Protein AF-A0A535GM26-F1 (afdb_monomer)

Sequence (53 aa):
GPFWGQNIVAYGPGDSRLDHTPQEHIRVAEYMHAIDVLELVLGELALQGET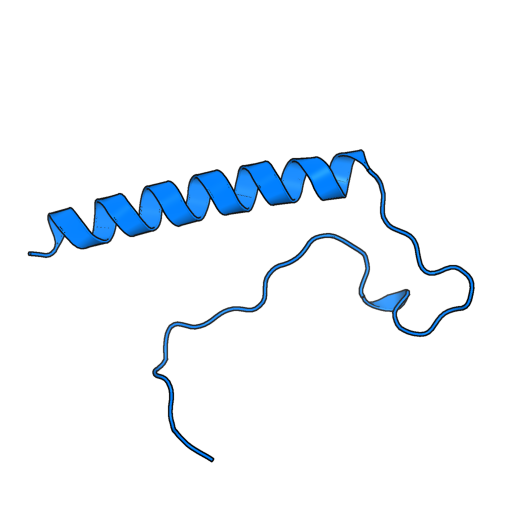TQ

Secondary structure (DSSP, 8-state):
-----S-------S-GGGTT-TT----HHHHHHHHHHHHHHHHHHHHHHHHT-

Solvent-accessible surface area (backbone atoms only — not comparable to full-atom values): 3577 Å² total; per-residue (Å²): 132,89,86,89,75,84,92,76,84,90,86,77,63,68,59,77,87,36,63,97,43,100,78,57,72,67,58,68,70,48,53,54,49,42,49,56,50,51,53,50,54,53,53,51,52,54,54,54,60,61,74,77,103

Mean predicted aligned error: 5.07 Å

pLDDT: mean 91.85, std 11.9, range [45.94, 98.81]

Radius of gyration: 15.66 Å; Cα contacts (8 Å, |Δi|>4): 16; chains: 1; bounding box: 39×15×36 Å

Structure (mmCIF, N/CA/C/O backbone):
data_AF-A0A535GM26-F1
#
_entry.id   AF-A0A535GM26-F1
#
loop_
_atom_site.group_PDB
_atom_site.id
_atom_site.type_symbol
_atom_site.label_atom_id
_atom_site.label_alt_id
_atom_site.label_comp_id
_atom_site.label_asym_id
_atom_site.label_entity_id
_atom_site.label_seq_id
_atom_site.pdbx_PDB_ins_code
_atom_site.Cartn_x
_atom_site.Cartn_y
_atom_site.Cartn_z
_atom_site.occupancy
_atom_site.B_iso_or_equiv
_atom_site.auth_seq_id
_atom_site.auth_comp_id
_atom_site.auth_asym_id
_atom_site.auth_atom_id
_atom_site.pdbx_PDB_model_num
ATOM 1 N N . GLY A 1 1 ? 9.836 -1.879 22.668 1.00 69.62 1 GLY A N 1
ATOM 2 C CA . GLY A 1 1 ? 9.210 -0.685 22.067 1.00 69.62 1 GLY A CA 1
ATOM 3 C C . GLY A 1 1 ? 7.807 -0.511 22.623 1.00 69.62 1 GLY A C 1
ATOM 4 O O . GLY A 1 1 ? 7.350 -1.431 23.295 1.00 69.62 1 GLY A O 1
ATOM 5 N N . PRO A 1 2 ? 7.150 0.638 22.399 1.00 83.81 2 PRO A N 1
ATOM 6 C CA . PRO A 1 2 ? 5.774 0.875 22.846 1.00 83.81 2 PRO A CA 1
ATOM 7 C C . PRO A 1 2 ? 4.767 -0.080 22.185 1.00 83.81 2 PRO A C 1
ATOM 9 O O . PRO A 1 2 ? 4.991 -0.552 21.070 1.00 83.81 2 PRO A O 1
ATOM 12 N N . PHE A 1 3 ? 3.674 -0.365 22.897 1.00 82.75 3 PHE A N 1
ATOM 13 C CA . PHE A 1 3 ? 2.545 -1.168 22.425 1.00 82.75 3 PHE A CA 1
ATOM 14 C C . PHE A 1 3 ? 1.442 -0.239 21.901 1.00 82.75 3 PHE A C 1
ATOM 16 O O . PHE A 1 3 ? 0.967 0.617 22.643 1.00 82.75 3 PHE A O 1
ATOM 23 N N . TRP A 1 4 ? 1.047 -0.410 20.637 1.00 83.88 4 TRP A N 1
ATOM 24 C CA . TRP A 1 4 ? 0.140 0.498 19.914 1.00 83.88 4 TRP A CA 1
ATOM 25 C C . TRP A 1 4 ? -1.276 -0.068 19.704 1.00 83.88 4 TRP A C 1
ATOM 27 O O . TRP A 1 4 ? -2.053 0.485 18.934 1.00 83.88 4 TRP A O 1
ATOM 37 N N . GLY A 1 5 ? -1.626 -1.157 20.396 1.00 85.00 5 GLY A N 1
ATOM 38 C CA . GLY A 1 5 ? -2.906 -1.851 20.232 1.00 85.00 5 GLY A CA 1
ATOM 39 C C . GLY A 1 5 ? -2.831 -3.050 19.282 1.00 85.00 5 GLY A C 1
ATOM 40 O O . GLY A 1 5 ? -1.782 -3.353 18.720 1.00 85.00 5 GLY A O 1
ATOM 41 N N . GLN A 1 6 ? -3.950 -3.772 19.160 1.00 83.81 6 GLN A N 1
ATOM 42 C CA . GLN A 1 6 ? -4.039 -5.032 18.402 1.00 83.81 6 GLN A CA 1
ATOM 43 C C . GLN A 1 6 ? -4.551 -4.856 16.964 1.00 83.81 6 GLN A C 1
ATOM 45 O O . GLN A 1 6 ? -4.251 -5.684 16.110 1.00 83.81 6 GLN A O 1
ATOM 50 N N . ASN A 1 7 ? -5.296 -3.782 16.684 1.00 88.00 7 ASN A N 1
ATOM 51 C CA . ASN A 1 7 ? -6.018 -3.604 15.422 1.00 88.00 7 ASN A CA 1
ATOM 52 C C . ASN A 1 7 ? -5.235 -2.698 14.469 1.00 88.00 7 ASN A C 1
ATOM 54 O O . ASN A 1 7 ? -5.572 -1.531 14.285 1.00 88.00 7 ASN A O 1
ATOM 58 N N . ILE A 1 8 ? -4.165 -3.237 13.892 1.00 91.00 8 ILE A N 1
ATOM 59 C CA . ILE A 1 8 ? -3.333 -2.544 12.908 1.00 91.00 8 ILE A CA 1
ATOM 60 C C . ILE A 1 8 ? -3.015 -3.481 11.748 1.00 91.00 8 ILE A C 1
ATOM 62 O O . ILE A 1 8 ? -2.762 -4.669 11.945 1.00 91.00 8 ILE A O 1
ATOM 66 N N . VAL A 1 9 ? -3.026 -2.936 10.535 1.00 94.75 9 VAL A N 1
ATOM 67 C CA . VAL A 1 9 ? -2.721 -3.668 9.305 1.00 94.75 9 VAL A CA 1
ATOM 68 C C . VAL A 1 9 ? -1.786 -2.851 8.422 1.00 94.75 9 VAL A C 1
ATOM 70 O O . VAL A 1 9 ? -1.780 -1.622 8.479 1.00 94.75 9 VAL A O 1
ATOM 73 N N . ALA A 1 10 ? -1.008 -3.545 7.594 1.00 95.56 10 ALA A N 1
ATOM 74 C CA . ALA A 1 10 ? -0.317 -2.951 6.459 1.00 95.56 10 ALA A CA 1
ATOM 75 C C . ALA A 1 10 ? -1.117 -3.267 5.191 1.00 95.56 10 ALA A C 1
ATOM 77 O O . ALA A 1 10 ? -1.486 -4.419 4.964 1.00 95.56 10 ALA A O 1
ATOM 78 N N . TYR A 1 11 ? -1.385 -2.247 4.382 1.00 97.44 11 TYR A N 1
ATOM 79 C CA . TYR A 1 11 ? -2.089 -2.376 3.113 1.00 97.44 11 TYR A CA 1
ATOM 80 C C . TYR A 1 11 ? -1.489 -1.405 2.097 1.00 97.44 11 TYR A C 1
ATOM 82 O O . TYR A 1 11 ? -1.240 -0.243 2.416 1.00 97.44 11 TYR A O 1
ATOM 90 N N . GLY A 1 12 ? -1.275 -1.887 0.878 1.00 97.38 12 GLY A N 1
ATOM 91 C CA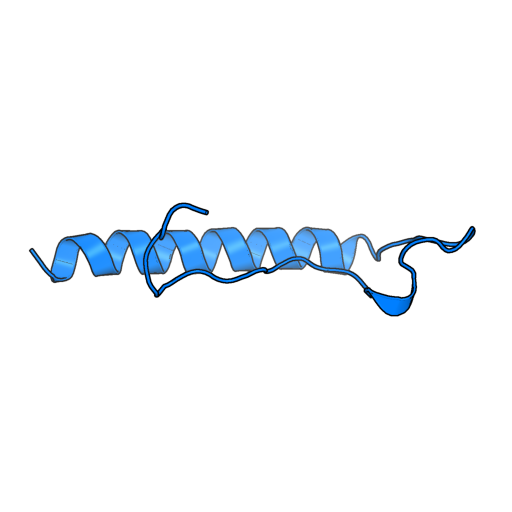 . GLY A 1 12 ? -0.823 -1.095 -0.256 1.00 97.38 12 GLY A CA 1
ATOM 92 C C . GLY A 1 12 ? -0.855 -1.935 -1.534 1.00 97.38 12 GLY A C 1
ATOM 93 O O . GLY A 1 12 ? -0.722 -3.158 -1.449 1.00 97.38 12 GLY A O 1
ATOM 94 N N . PRO A 1 13 ? -1.071 -1.312 -2.703 1.00 98.06 13 PRO A N 1
ATOM 95 C CA . PRO A 1 13 ? -0.992 -2.002 -3.985 1.00 98.06 13 PRO A CA 1
ATOM 96 C C . PRO A 1 13 ? 0.465 -2.265 -4.375 1.00 98.06 13 PRO A C 1
ATOM 98 O O . PRO A 1 13 ? 1.383 -1.643 -3.837 1.00 98.06 13 PRO A O 1
ATOM 101 N N . GLY A 1 14 ? 0.668 -3.104 -5.384 1.00 97.38 14 GLY A N 1
ATOM 102 C CA . GLY A 1 14 ? 1.985 -3.442 -5.899 1.00 97.38 14 GLY A CA 1
ATOM 103 C C . GLY A 1 14 ? 2.435 -4.843 -5.505 1.00 97.38 14 GLY A C 1
ATOM 104 O O . GLY A 1 14 ? 1.854 -5.524 -4.660 1.00 97.38 14 GLY A O 1
ATOM 105 N N . ASP A 1 15 ? 3.500 -5.277 -6.164 1.00 98.06 15 ASP A N 1
ATOM 106 C CA . ASP A 1 15 ? 4.111 -6.579 -5.948 1.00 98.06 15 ASP A CA 1
ATOM 107 C C . ASP A 1 15 ? 5.389 -6.413 -5.129 1.00 98.06 15 ASP A C 1
ATOM 109 O O . ASP A 1 15 ? 6.417 -6.002 -5.665 1.00 98.06 15 ASP A O 1
ATOM 113 N N . SER A 1 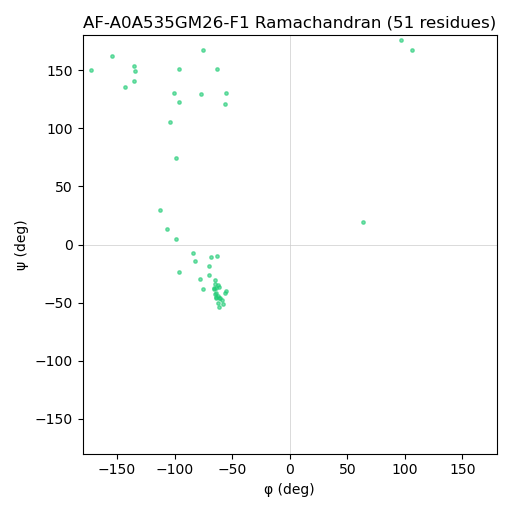16 ? 5.347 -6.778 -3.846 1.00 97.06 16 SER A N 1
ATOM 114 C CA . SER A 1 16 ? 6.493 -6.634 -2.936 1.00 97.06 16 SER A CA 1
ATOM 115 C C . SER A 1 16 ? 7.707 -7.483 -3.338 1.00 97.06 16 SER A C 1
ATOM 117 O O . SER A 1 16 ? 8.793 -7.352 -2.783 1.00 97.06 16 SER A O 1
ATOM 119 N N . ARG A 1 17 ? 7.566 -8.397 -4.307 1.00 98.12 17 ARG A N 1
ATOM 120 C CA . ARG A 1 17 ? 8.716 -9.115 -4.883 1.00 98.12 17 ARG A CA 1
ATOM 121 C C . ARG A 1 17 ? 9.602 -8.204 -5.732 1.00 98.12 17 ARG A C 1
ATOM 123 O O . ARG A 1 17 ? 10.733 -8.583 -6.027 1.00 98.12 17 ARG A O 1
ATOM 130 N N . LEU A 1 18 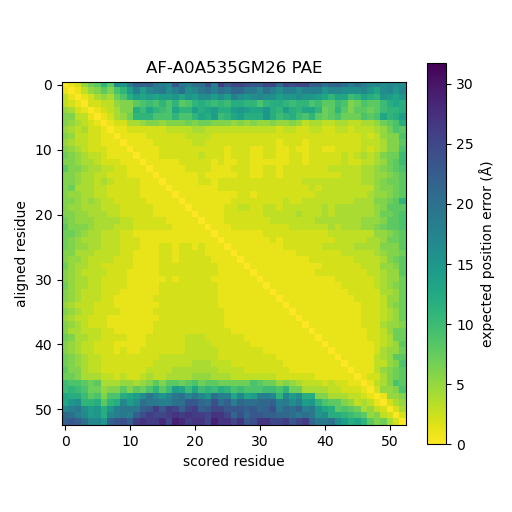? 9.078 -7.056 -6.163 1.00 98.31 18 LEU A N 1
ATOM 131 C CA . LEU A 1 18 ? 9.823 -6.042 -6.902 1.00 98.31 18 LEU A CA 1
ATOM 132 C C . LEU A 1 18 ? 10.608 -5.103 -5.983 1.00 98.31 18 LEU A C 1
ATOM 134 O O . LEU A 1 18 ? 11.419 -4.325 -6.492 1.00 98.31 18 LEU A O 1
ATOM 138 N N . ASP A 1 19 ? 10.416 -5.205 -4.667 1.00 97.94 19 ASP A N 1
ATOM 139 C CA . ASP A 1 19 ? 11.126 -4.394 -3.687 1.00 97.94 19 ASP A CA 1
ATOM 140 C C . ASP A 1 19 ? 12.640 -4.542 -3.876 1.00 97.94 19 ASP A C 1
ATOM 142 O O . ASP A 1 19 ? 13.181 -5.649 -3.973 1.00 97.94 19 ASP A O 1
ATOM 146 N N . HIS A 1 20 ? 13.334 -3.404 -3.928 1.00 97.44 20 HIS A N 1
ATOM 147 C CA . HIS A 1 20 ? 14.786 -3.325 -4.124 1.00 97.44 20 HIS A CA 1
ATOM 148 C C . HIS A 1 20 ? 15.293 -3.866 -5.471 1.00 97.44 20 HIS A C 1
ATOM 150 O O . HIS A 1 20 ? 16.488 -4.148 -5.617 1.00 97.44 20 HIS A O 1
ATOM 156 N N . THR A 1 21 ? 14.422 -3.980 -6.476 1.00 98.25 21 THR A N 1
ATOM 157 C CA . THR A 1 21 ? 14.831 -4.346 -7.836 1.00 98.25 21 THR A CA 1
ATOM 158 C C . THR A 1 21 ? 15.033 -3.107 -8.721 1.00 98.25 21 THR A C 1
ATOM 160 O O . THR A 1 21 ? 14.352 -2.099 -8.548 1.00 98.25 21 THR A O 1
ATOM 163 N N . PRO A 1 22 ? 15.920 -3.144 -9.736 1.00 98.44 22 PRO A N 1
ATOM 164 C CA . PRO A 1 22 ? 16.085 -2.019 -10.666 1.00 98.44 22 PRO A CA 1
ATOM 165 C C . PRO A 1 22 ? 14.881 -1.780 -11.593 1.00 98.44 22 PRO A C 1
ATOM 167 O O . PRO A 1 22 ? 14.847 -0.779 -12.305 1.00 98.44 22 PRO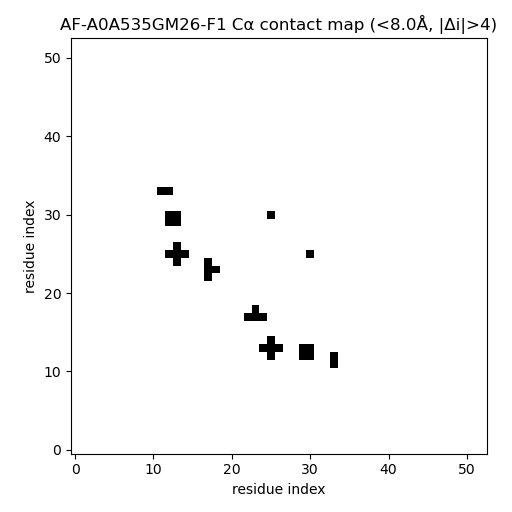 A O 1
ATOM 170 N N . GLN A 1 23 ? 13.928 -2.715 -11.633 1.00 98.25 23 GLN A N 1
ATOM 171 C CA . GLN A 1 23 ? 12.691 -2.635 -12.412 1.00 98.25 23 GLN A CA 1
ATOM 172 C C . GLN A 1 23 ? 11.470 -2.525 -11.493 1.00 98.25 23 GLN A C 1
ATOM 174 O O . GLN A 1 23 ? 10.395 -2.996 -11.853 1.00 98.25 23 GLN A O 1
ATOM 179 N N . GLU A 1 24 ? 11.619 -1.929 -10.312 1.00 98.44 24 GLU A N 1
ATOM 180 C CA . GLU A 1 24 ? 10.494 -1.641 -9.429 1.00 98.44 24 GLU A CA 1
ATOM 181 C C . GLU A 1 24 ? 9.452 -0.789 -10.167 1.00 98.44 24 GLU A C 1
ATOM 183 O O . GLU A 1 24 ? 9.749 0.279 -10.710 1.00 98.44 24 GLU A O 1
ATOM 188 N N . HIS A 1 25 ? 8.230 -1.308 -10.261 1.00 98.25 25 HIS A N 1
ATOM 189 C CA . HIS A 1 25 ? 7.118 -0.633 -10.912 1.00 98.25 25 HIS A CA 1
ATOM 190 C C . HIS A 1 25 ? 5.791 -1.122 -10.343 1.00 98.25 25 HIS A C 1
ATOM 192 O O . HIS A 1 25 ? 5.684 -2.198 -9.761 1.00 98.25 25 HIS A O 1
ATOM 198 N N . ILE A 1 26 ? 4.752 -0.333 -10.581 1.00 98.44 26 ILE A N 1
ATOM 199 C CA . ILE A 1 26 ? 3.376 -0.649 -10.226 1.00 98.44 26 ILE A CA 1
ATOM 200 C C . ILE A 1 26 ? 2.473 -0.326 -11.411 1.00 98.44 26 ILE A C 1
ATOM 202 O O . ILE A 1 26 ? 2.745 0.588 -12.196 1.00 98.44 26 ILE A O 1
ATOM 206 N N . ARG A 1 27 ? 1.376 -1.070 -11.568 1.00 98.44 27 ARG A N 1
ATOM 207 C CA . ARG A 1 27 ? 0.373 -0.746 -12.586 1.00 98.44 27 ARG A CA 1
ATOM 208 C C . ARG A 1 27 ? -0.476 0.427 -12.111 1.00 98.44 27 ARG A C 1
ATOM 210 O O . ARG A 1 27 ? -1.059 0.368 -11.036 1.00 98.44 27 ARG A O 1
ATOM 217 N N . VAL A 1 28 ? -0.638 1.450 -12.951 1.00 98.56 28 VAL A N 1
ATOM 218 C CA . VAL A 1 28 ? -1.455 2.636 -12.620 1.00 98.56 28 VAL A CA 1
ATOM 219 C C . VAL A 1 28 ? -2.888 2.259 -12.233 1.00 98.56 28 VAL A C 1
ATOM 221 O O . VAL A 1 28 ? -3.424 2.801 -11.277 1.00 98.56 28 VAL A O 1
ATOM 224 N N . ALA A 1 29 ? -3.496 1.288 -12.918 1.00 98.56 29 ALA A N 1
ATOM 225 C CA . ALA A 1 29 ? -4.836 0.814 -12.568 1.00 98.56 29 ALA A CA 1
ATOM 226 C C . ALA A 1 29 ? -4.904 0.202 -11.156 1.00 98.56 29 ALA A C 1
ATOM 228 O O . ALA A 1 29 ? -5.904 0.354 -10.468 1.00 98.56 29 ALA A O 1
ATOM 229 N N . GLU A 1 30 ? -3.837 -0.466 -10.715 1.00 98.44 30 GLU A N 1
ATOM 230 C CA . GLU A 1 30 ? -3.746 -1.071 -9.384 1.00 98.44 30 GLU A CA 1
ATOM 231 C C . GLU A 1 30 ? -3.517 -0.015 -8.300 1.00 98.44 30 GLU A C 1
ATOM 233 O O . GLU A 1 30 ? -4.127 -0.078 -7.238 1.00 98.44 30 GLU A O 1
ATOM 238 N N . TYR A 1 31 ? -2.706 1.000 -8.611 1.00 98.44 31 TYR A N 1
ATOM 239 C CA . TYR A 1 31 ? -2.546 2.180 -7.769 1.00 98.44 31 TYR A CA 1
ATOM 240 C C . TYR A 1 31 ? -3.886 2.893 -7.536 1.00 98.44 31 TYR A C 1
ATOM 242 O O . TYR A 1 31 ? -4.263 3.113 -6.389 1.00 98.44 31 TYR A O 1
ATOM 250 N N . MET A 1 32 ? -4.628 3.188 -8.610 1.00 98.81 32 MET A N 1
ATOM 251 C CA . MET A 1 32 ? -5.939 3.841 -8.509 1.00 98.81 32 MET A CA 1
ATOM 252 C C . MET A 1 32 ? -6.937 2.983 -7.731 1.00 98.81 32 MET A C 1
ATOM 254 O O 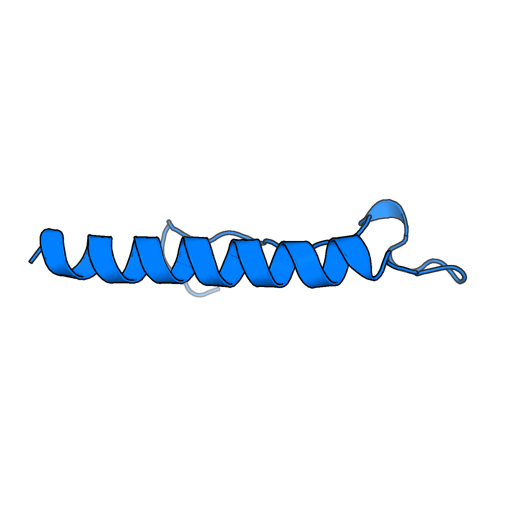. MET A 1 32 ? -7.603 3.482 -6.834 1.00 98.81 32 MET A O 1
ATOM 258 N N . HIS A 1 33 ? -6.982 1.678 -8.007 1.00 98.62 33 HIS A N 1
ATOM 259 C CA . HIS A 1 33 ? -7.896 0.783 -7.307 1.00 98.62 33 HIS A CA 1
ATOM 260 C C . HIS A 1 33 ? -7.630 0.717 -5.797 1.00 98.62 33 HIS A C 1
ATOM 262 O O . HIS A 1 33 ? -8.566 0.642 -5.005 1.00 98.62 33 HIS A O 1
ATOM 268 N N . ALA A 1 34 ? -6.369 0.764 -5.362 1.00 98.69 34 ALA A N 1
ATOM 269 C CA . ALA A 1 34 ? -6.082 0.766 -3.933 1.00 98.69 34 ALA A CA 1
ATOM 270 C C . ALA A 1 34 ? -6.487 2.059 -3.222 1.00 98.69 34 ALA A C 1
ATOM 272 O O . ALA A 1 34 ? -6.771 1.994 -2.025 1.00 98.69 34 ALA A O 1
ATOM 273 N N . ILE A 1 35 ? -6.543 3.191 -3.933 1.00 98.69 35 ILE A N 1
ATOM 274 C CA . ILE A 1 35 ? -7.149 4.418 -3.402 1.00 98.69 35 ILE A CA 1
ATOM 275 C C . ILE A 1 35 ? -8.633 4.156 -3.134 1.00 98.69 35 ILE A C 1
ATOM 277 O O . ILE A 1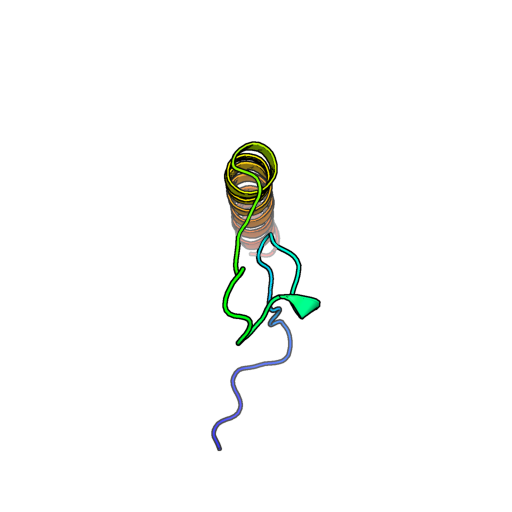 35 ? -9.062 4.344 -2.000 1.00 98.69 35 ILE A O 1
ATOM 281 N N . ASP A 1 36 ? -9.370 3.613 -4.111 1.00 98.81 36 ASP A N 1
ATOM 282 C CA . ASP A 1 36 ? -10.797 3.288 -3.948 1.00 98.81 36 ASP A CA 1
ATOM 283 C C . ASP A 1 36 ? -11.037 2.346 -2.750 1.00 98.81 36 ASP A C 1
ATOM 285 O O . ASP A 1 36 ? -11.971 2.534 -1.970 1.00 98.81 36 ASP A O 1
ATOM 289 N N . VAL A 1 37 ? -10.174 1.337 -2.570 1.00 98.69 37 VAL A N 1
ATOM 290 C CA . VAL A 1 37 ? -10.256 0.409 -1.428 1.00 98.69 37 VAL A CA 1
ATOM 291 C C . VAL A 1 37 ? -10.023 1.129 -0.100 1.00 98.69 37 VAL A C 1
ATOM 293 O O . VAL A 1 37 ? -10.773 0.904 0.849 1.00 98.69 37 VAL A O 1
ATOM 296 N N . LEU A 1 38 ? -8.997 1.981 -0.007 1.00 98.62 38 LEU A N 1
ATOM 297 C CA . LEU A 1 38 ? -8.721 2.727 1.223 1.00 98.62 38 LEU A CA 1
ATOM 298 C C . LEU A 1 38 ? -9.848 3.707 1.552 1.00 98.62 38 LEU A C 1
ATOM 300 O O . LEU A 1 38 ? -10.248 3.782 2.712 1.00 98.62 38 LEU A O 1
ATOM 304 N N . GLU A 1 39 ? -10.382 4.416 0.557 1.00 98.62 39 GLU A N 1
ATOM 305 C CA . GLU A 1 39 ? -11.526 5.315 0.737 1.00 98.62 39 GLU A CA 1
ATOM 306 C C . GLU A 1 39 ? -12.745 4.565 1.282 1.00 98.62 39 GLU A C 1
ATOM 308 O O . GLU A 1 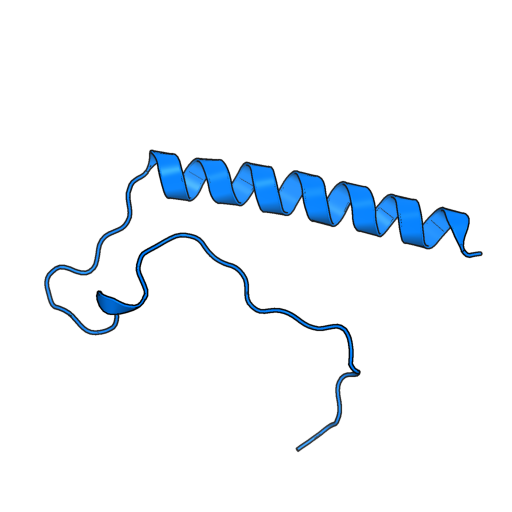39 ? -13.339 4.996 2.274 1.00 98.62 39 GLU A O 1
ATOM 313 N N . LEU A 1 40 ? -13.075 3.412 0.692 1.00 98.50 40 LEU A N 1
ATOM 314 C CA . LEU A 1 40 ? -14.193 2.582 1.134 1.00 98.50 40 LEU A CA 1
ATOM 315 C C . LEU A 1 40 ? -14.002 2.093 2.575 1.00 98.50 40 LEU A C 1
ATOM 317 O O . LEU A 1 40 ? -14.867 2.318 3.419 1.00 98.50 40 LEU A O 1
ATOM 321 N N . VAL A 1 41 ? -12.868 1.453 2.869 1.00 97.75 41 VAL A N 1
ATOM 322 C CA . VAL A 1 41 ? -12.614 0.843 4.185 1.00 97.75 41 VAL A CA 1
ATOM 323 C C . VAL A 1 41 ? -12.574 1.902 5.282 1.00 97.75 41 VAL A C 1
ATOM 325 O O . VAL A 1 41 ? -13.146 1.701 6.352 1.00 97.75 41 VAL A O 1
ATOM 328 N N . LEU A 1 42 ? -11.934 3.048 5.036 1.00 97.06 42 LEU A N 1
ATOM 329 C CA . LEU A 1 42 ? -11.911 4.138 6.011 1.00 97.06 42 LEU A CA 1
ATOM 330 C C . LEU A 1 42 ? -13.308 4.731 6.227 1.00 97.06 42 LEU A C 1
ATOM 332 O O . LEU A 1 42 ? -13.661 5.025 7.370 1.00 97.06 42 LEU A O 1
ATOM 336 N N . GLY A 1 43 ? -14.110 4.859 5.165 1.00 97.44 43 GLY A N 1
ATOM 337 C CA . GLY A 1 43 ? -15.509 5.276 5.267 1.00 97.44 43 GLY A CA 1
ATOM 338 C C . GLY A 1 43 ? -16.348 4.314 6.110 1.00 97.44 43 GLY A C 1
ATOM 339 O O . GLY A 1 43 ? -17.068 4.745 7.010 1.00 97.44 43 GLY A O 1
ATOM 340 N N . GLU A 1 44 ? -16.215 3.009 5.881 1.00 96.69 44 GLU A N 1
ATOM 341 C CA . GLU A 1 44 ? -16.917 1.981 6.657 1.00 96.69 44 GLU A CA 1
ATOM 342 C C . GLU A 1 44 ? -16.491 1.972 8.131 1.00 96.69 44 GLU A C 1
ATOM 344 O O . GLU A 1 44 ? -17.344 1.942 9.020 1.00 96.69 44 GLU A O 1
ATOM 349 N N . LEU A 1 45 ? -15.186 2.043 8.410 1.00 94.94 45 LEU A N 1
ATOM 350 C CA . LEU A 1 45 ? -14.663 2.057 9.779 1.00 94.94 45 LEU A CA 1
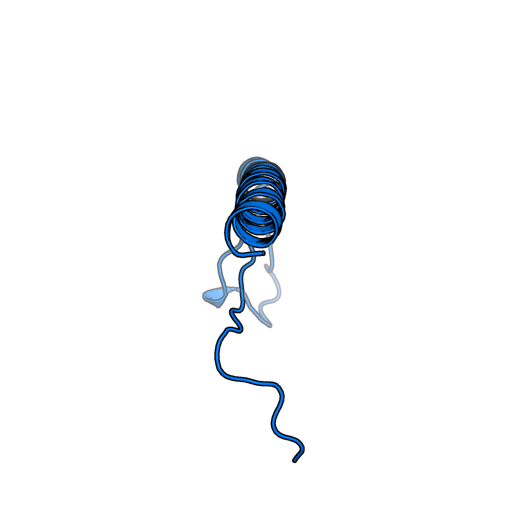ATOM 351 C C . LEU A 1 45 ? -15.101 3.305 10.555 1.00 94.94 45 LEU A C 1
ATOM 353 O O . LEU A 1 45 ? -15.401 3.208 11.747 1.00 94.94 45 LEU A O 1
ATOM 357 N N . ALA A 1 46 ? -15.169 4.462 9.893 1.00 94.69 46 ALA A N 1
ATOM 358 C CA . ALA A 1 46 ? -15.669 5.687 10.509 1.00 94.69 46 ALA A CA 1
ATOM 359 C C . ALA A 1 46 ? -17.137 5.535 10.950 1.00 94.69 46 ALA A C 1
ATOM 361 O O . ALA A 1 46 ? -17.464 5.836 12.097 1.00 94.69 46 ALA A O 1
ATOM 362 N N . LEU A 1 47 ? -17.995 4.973 10.089 1.00 92.12 47 LEU A N 1
ATOM 363 C CA . LEU A 1 47 ? -19.409 4.721 10.401 1.00 92.12 47 LEU A CA 1
ATOM 364 C C . LEU A 1 47 ? -19.595 3.665 11.508 1.00 92.12 47 LEU A C 1
ATOM 366 O O . LEU A 1 47 ? -20.473 3.786 12.367 1.00 92.12 47 LEU A O 1
ATOM 370 N N . GLN A 1 48 ? -18.753 2.629 11.533 1.00 86.00 48 GLN A N 1
ATOM 371 C CA . GLN A 1 48 ? -18.777 1.609 12.591 1.00 86.00 48 GLN A CA 1
ATOM 372 C C . GLN A 1 48 ? -18.406 2.186 13.968 1.00 86.00 48 GLN A C 1
ATOM 374 O O . GLN A 1 48 ? -18.965 1.763 14.986 1.00 86.00 48 GLN A O 1
ATOM 379 N N . GLY A 1 49 ? -17.507 3.175 14.001 1.00 74.44 49 GLY A N 1
ATOM 380 C CA . GLY A 1 49 ? -17.133 3.892 15.222 1.00 74.44 49 GLY A CA 1
ATOM 381 C C . GLY A 1 49 ? -18.278 4.707 15.832 1.00 74.44 49 GLY A C 1
ATOM 382 O O . GLY A 1 49 ? -18.346 4.830 17.053 1.00 74.44 49 GLY A O 1
ATOM 383 N N . GLU A 1 50 ? -19.205 5.207 15.011 1.00 68.75 50 GLU A N 1
ATOM 384 C CA . GLU A 1 50 ? -20.388 5.956 15.464 1.00 68.75 50 GLU A CA 1
ATOM 385 C C . GLU A 1 50 ? -21.498 5.044 16.005 1.00 68.75 50 GLU A C 1
ATOM 387 O O . GLU A 1 50 ? -22.239 5.437 16.899 1.00 68.75 50 GLU A O 1
ATOM 392 N N . THR A 1 51 ? -21.599 3.808 15.503 1.00 60.28 51 THR A N 1
ATOM 393 C CA . THR A 1 51 ? -22.665 2.859 15.890 1.00 60.28 51 THR A CA 1
ATOM 394 C C . THR A 1 51 ? -22.359 2.118 17.203 1.00 60.28 51 THR A C 1
ATOM 396 O O . THR A 1 51 ? -23.237 1.485 17.785 1.00 60.28 51 THR A O 1
ATOM 399 N N . THR A 1 52 ? -21.107 2.171 17.667 1.00 55.84 52 THR A N 1
ATOM 400 C CA . THR A 1 52 ? -20.634 1.491 18.890 1.00 55.84 52 THR A CA 1
ATOM 401 C C . THR A 1 52 ? -20.583 2.433 20.111 1.00 55.84 52 THR A C 1
ATOM 403 O O . THR A 1 52 ? -20.146 2.016 21.183 1.00 55.84 52 THR A O 1
ATOM 406 N N . GLN A 1 53 ? -21.040 3.684 19.972 1.00 45.94 53 GLN A N 1
ATOM 407 C CA . GLN A 1 53 ? -21.158 4.672 21.060 1.00 45.94 53 GLN A CA 1
ATOM 408 C C . GLN A 1 53 ? -22.593 4.781 21.584 1.00 45.94 53 GLN A C 1
ATOM 410 O O . GLN A 1 53 ? -23.534 4.732 20.760 1.00 45.94 53 GLN A O 1
#

Foldseek 3Di:
DDDDDDDDDDDDFDDCVCPPPPPGDGDPVRRVVVVVVVVVVVVVVVVVVVVVD